Protein AF-A0A2E8VF71-F1 (afdb_monomer)

Solvent-accessible surface area (backbone atoms only — not comparable to full-atom values): 5936 Å² total; per-residue (Å²): 134,84,87,83,76,80,74,78,75,75,78,74,77,71,77,77,78,73,58,67,28,56,23,79,31,69,45,43,43,48,49,35,33,77,73,66,49,40,90,70,95,75,43,57,37,51,28,82,61,37,31,74,39,40,68,47,79,58,51,61,52,67,28,53,49,65,62,42,57,58,41,26,47,43,22,28,34,41,32,54,38,72,44,57,59,84,70,84,88,62,85,63,28,77,52,52,77,47,78,74

Radius of gyration: 19.69 Å; Cα contacts (8 Å, |Δi|>4): 170; chains: 1; bounding box: 62×42×44 Å

Nearest PDB structures (foldseek):
  3bz5-assembly1_A  TM=7.886E-01  e=1.934E-06  unclassified
  2omv-assembly1_A  TM=8.066E-01  e=9.500E-05  Listeria monocytogenes EGD-e
  8h64-assembly2_C  TM=8.087E-01  e=9.500E-05  Listeria monocytogenes EGD-e
  2omt-assembly1_A  TM=8.179E-01  e=1.988E-04  Listeria monocytogenes EGD-e
  2omy-assembly1_A  TM=7.855E-01  e=2.127E-04  Listeria monocytogenes EGD-e

Structure (mmCIF, N/CA/C/O backbone):
data_AF-A0A2E8VF71-F1
#
_entry.id   AF-A0A2E8VF71-F1
#
loop_
_atom_site.group_PDB
_atom_site.id
_atom_site.type_symbol
_atom_site.label_atom_id
_atom_site.label_alt_id
_atom_site.label_comp_id
_atom_site.label_asym_id
_atom_site.label_entity_id
_atom_site.label_seq_id
_atom_site.pdbx_PDB_ins_code
_atom_site.Cartn_x
_atom_site.Cartn_y
_atom_site.Cartn_z
_atom_site.occupancy
_atom_site.B_iso_or_equiv
_atom_site.auth_seq_id
_atom_site.auth_comp_id
_atom_site.auth_asym_id
_atom_site.auth_atom_id
_atom_site.pdbx_PDB_model_num
ATOM 1 N N . MET A 1 1 ? -49.364 30.242 -29.947 1.00 46.12 1 MET A N 1
ATOM 2 C CA . MET A 1 1 ? -48.058 30.747 -30.420 1.00 46.12 1 MET A CA 1
ATOM 3 C C . MET A 1 1 ? -47.062 30.641 -29.273 1.00 46.12 1 MET A C 1
ATOM 5 O O . MET A 1 1 ? -47.257 31.289 -28.262 1.00 46.12 1 MET A O 1
ATOM 9 N N . LYS A 1 2 ? -46.101 29.723 -29.435 1.00 44.59 2 LYS A N 1
ATOM 10 C CA . LYS A 1 2 ? -44.801 29.529 -28.760 1.00 44.59 2 LYS A CA 1
ATOM 11 C C . LYS A 1 2 ? -44.627 30.094 -27.334 1.00 44.59 2 LYS A C 1
ATOM 13 O O . LYS A 1 2 ? -44.354 31.274 -27.149 1.00 44.59 2 LYS A O 1
ATOM 18 N N . ASN A 1 3 ? -44.686 29.180 -26.362 1.00 46.22 3 ASN A N 1
ATOM 19 C CA . ASN A 1 3 ? -44.236 29.359 -24.983 1.00 46.22 3 ASN A CA 1
ATOM 20 C C . ASN A 1 3 ? -42.728 29.645 -24.948 1.00 46.22 3 ASN A C 1
ATOM 22 O O . ASN A 1 3 ? -41.922 28.773 -25.273 1.00 46.22 3 ASN A O 1
ATOM 26 N N . TYR A 1 4 ? -42.348 30.844 -24.514 1.00 56.03 4 TYR A N 1
ATOM 27 C CA . TYR A 1 4 ? -40.968 31.186 -24.173 1.00 56.03 4 TYR A CA 1
ATOM 28 C C . TYR A 1 4 ? -40.760 31.060 -22.665 1.00 56.03 4 TYR A C 1
ATOM 30 O O . TYR A 1 4 ? -40.513 32.041 -21.976 1.00 56.03 4 TYR A O 1
ATOM 38 N N . ALA A 1 5 ? -40.833 29.838 -22.151 1.00 51.62 5 ALA A N 1
ATOM 39 C CA . ALA A 1 5 ? -40.137 29.502 -20.917 1.00 51.62 5 ALA A CA 1
ATOM 40 C C . ALA A 1 5 ? -38.840 28.810 -21.337 1.00 51.62 5 ALA A C 1
ATOM 42 O O . ALA A 1 5 ? -38.740 27.586 -21.356 1.00 51.62 5 ALA A O 1
ATOM 43 N N . ARG A 1 6 ? -37.860 29.604 -21.782 1.00 57.56 6 ARG A N 1
ATOM 44 C CA . ARG A 1 6 ? -36.481 29.135 -21.951 1.00 57.56 6 ARG A CA 1
ATOM 45 C C . ARG A 1 6 ? -35.917 28.882 -20.555 1.00 57.56 6 ARG A C 1
ATOM 47 O O . ARG A 1 6 ? -35.224 29.727 -20.002 1.00 57.56 6 ARG A O 1
ATOM 54 N N . ILE A 1 7 ? -36.264 27.737 -19.975 1.00 55.09 7 ILE A N 1
ATOM 55 C CA . ILE A 1 7 ? -35.541 27.184 -18.837 1.00 55.09 7 ILE A CA 1
ATOM 56 C C . ILE A 1 7 ? -34.184 26.780 -19.403 1.00 55.09 7 ILE A C 1
ATOM 58 O O . ILE A 1 7 ? -34.053 25.793 -20.125 1.00 55.09 7 ILE A O 1
ATOM 62 N N . PHE A 1 8 ? -33.193 27.627 -19.150 1.00 54.38 8 PHE A N 1
ATOM 63 C CA . PHE A 1 8 ? -31.790 27.314 -19.341 1.00 54.38 8 PHE A CA 1
ATOM 64 C C . PHE A 1 8 ? -31.474 26.211 -18.324 1.00 54.38 8 PHE A C 1
ATOM 66 O O . PHE A 1 8 ? -31.141 26.489 -17.175 1.00 54.38 8 PHE A O 1
ATOM 73 N N . ILE A 1 9 ? -31.668 24.948 -18.711 1.00 57.66 9 ILE A N 1
ATOM 74 C CA . ILE A 1 9 ? -31.060 23.834 -17.988 1.00 57.66 9 ILE A CA 1
ATOM 75 C C . ILE A 1 9 ? -29.567 23.980 -18.264 1.00 57.66 9 ILE A C 1
ATOM 77 O O . ILE A 1 9 ? -29.048 23.490 -19.265 1.00 57.66 9 ILE A O 1
ATOM 81 N N . ILE A 1 10 ? -28.890 24.739 -17.405 1.00 56.75 10 ILE A N 1
ATOM 82 C CA . ILE A 1 10 ? -27.454 24.603 -17.217 1.00 56.75 10 ILE A CA 1
ATOM 83 C C . ILE A 1 10 ? -27.298 23.181 -16.685 1.00 56.75 10 ILE A C 1
ATOM 85 O O . ILE A 1 10 ? -27.485 22.928 -15.498 1.00 56.75 10 ILE A O 1
ATOM 89 N N . PHE A 1 11 ? -27.042 22.232 -17.585 1.00 56.72 11 PHE A N 1
ATOM 90 C CA . PHE A 1 11 ? -26.410 20.978 -17.211 1.00 56.72 11 PHE A CA 1
ATOM 91 C C . PHE A 1 11 ? -25.023 21.371 -16.712 1.00 56.72 11 PHE A C 1
ATOM 93 O O . PHE A 1 11 ? -24.072 21.501 -17.479 1.00 56.72 11 PHE A O 1
ATOM 100 N N . LEU A 1 12 ? -24.946 21.666 -15.418 1.00 51.53 12 LEU A N 1
ATOM 101 C CA . LEU A 1 12 ? -23.699 21.758 -14.692 1.00 51.53 12 LEU A CA 1
ATOM 102 C C . LEU A 1 12 ? -23.172 20.317 -14.656 1.00 51.53 12 LEU A C 1
ATOM 104 O O . LEU A 1 12 ? -23.456 19.569 -13.726 1.00 51.53 12 LEU A O 1
ATOM 108 N N . PHE A 1 13 ? -22.475 19.887 -15.711 1.00 61.53 13 PHE A N 1
ATOM 109 C CA . PHE A 1 13 ? -21.539 18.775 -15.593 1.00 61.53 13 PHE A CA 1
ATOM 110 C C . PHE A 1 13 ? -20.410 19.298 -14.713 1.00 61.53 13 PHE A C 1
ATOM 112 O O . PHE A 1 13 ? -19.395 19.798 -15.187 1.00 61.53 13 PHE A O 1
ATOM 119 N N . ILE A 1 14 ? -20.648 19.282 -13.404 1.00 62.25 14 ILE A N 1
ATOM 120 C CA . ILE A 1 14 ? -19.569 19.326 -12.435 1.00 62.25 14 ILE A CA 1
ATOM 121 C C . ILE A 1 14 ? -18.859 18.001 -12.664 1.00 62.25 14 ILE A C 1
ATOM 123 O O . ILE A 1 14 ? -19.351 16.956 -12.242 1.00 62.25 14 ILE A O 1
ATOM 127 N N . SER A 1 15 ? -17.776 18.026 -13.440 1.00 60.47 15 SER A N 1
ATOM 128 C CA . SER A 1 15 ? -16.837 16.916 -13.458 1.00 60.47 15 SER A CA 1
ATOM 129 C C . SER A 1 15 ? -16.444 16.696 -12.006 1.00 60.47 15 SER A C 1
ATOM 131 O O . SER A 1 15 ? -15.849 17.578 -11.384 1.00 60.47 15 SER A O 1
ATOM 133 N N . PHE A 1 16 ? -16.879 15.576 -11.437 1.00 60.34 16 PHE A N 1
ATOM 134 C CA . PHE A 1 16 ? -16.430 15.161 -10.124 1.00 60.34 16 PHE A CA 1
ATOM 135 C C . PHE A 1 16 ? -14.957 14.810 -10.314 1.00 60.34 16 PHE A C 1
ATOM 137 O O . PHE A 1 16 ? -14.638 13.774 -10.889 1.00 60.34 16 PHE A O 1
ATOM 144 N N . ILE A 1 17 ? -14.064 15.743 -9.978 1.00 71.75 17 ILE A N 1
ATOM 145 C CA . ILE A 1 17 ? -12.638 15.440 -9.921 1.00 71.75 17 ILE A CA 1
ATOM 146 C C . ILE A 1 17 ? -12.520 14.452 -8.768 1.00 71.75 17 ILE A C 1
ATOM 148 O O . ILE A 1 17 ? -12.733 14.830 -7.616 1.00 71.75 17 ILE A O 1
ATOM 152 N N . SER A 1 18 ? -12.292 13.180 -9.089 1.00 81.06 18 SER A N 1
ATOM 153 C CA . SER A 1 18 ? -11.964 12.207 -8.060 1.00 81.06 18 SER A CA 1
ATOM 154 C C . SER A 1 18 ? -10.589 12.562 -7.505 1.00 81.06 18 SER A C 1
ATOM 156 O O . SER A 1 18 ? -9.698 12.968 -8.256 1.00 81.06 18 SER A O 1
ATOM 158 N N . ALA A 1 19 ? -10.444 12.491 -6.185 1.00 93.56 19 ALA A N 1
ATOM 159 C CA . ALA A 1 19 ? -9.139 12.649 -5.571 1.00 93.56 19 ALA A CA 1
ATOM 160 C C . ALA A 1 19 ? -8.239 11.492 -6.023 1.00 93.56 19 ALA A C 1
ATOM 162 O O . ALA A 1 19 ? -8.695 10.354 -6.143 1.00 93.56 19 ALA A O 1
ATOM 163 N N . GLN A 1 20 ? -6.973 11.803 -6.280 1.00 96.88 20 GLN A N 1
ATOM 164 C CA . GLN A 1 20 ? -5.955 10.813 -6.594 1.00 96.88 20 GLN A CA 1
ATOM 165 C C . GLN A 1 20 ? -4.932 10.756 -5.466 1.00 96.88 20 GLN A C 1
ATOM 167 O O . GLN A 1 20 ? -4.583 11.776 -4.863 1.00 96.88 20 GLN A O 1
ATOM 172 N N . THR A 1 21 ? -4.453 9.548 -5.210 1.00 97.94 21 THR A N 1
ATOM 173 C CA . THR A 1 21 ? -3.349 9.245 -4.313 1.00 97.94 21 THR A CA 1
ATOM 174 C C . THR A 1 21 ? -2.108 9.029 -5.164 1.00 97.94 21 THR A C 1
ATOM 176 O O . THR A 1 21 ? -2.148 8.250 -6.106 1.00 97.94 21 THR A O 1
ATOM 179 N N . TYR A 1 22 ? -1.023 9.728 -4.842 1.00 98.31 22 TYR A N 1
ATOM 180 C CA . TYR A 1 22 ? 0.251 9.595 -5.545 1.00 98.31 22 TYR A CA 1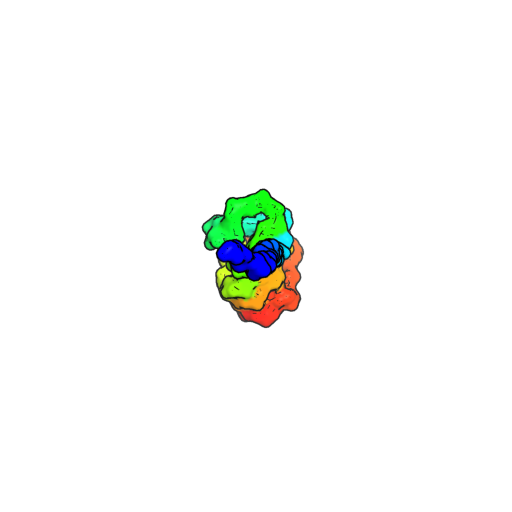
ATOM 181 C C . TYR A 1 22 ? 0.971 8.310 -5.114 1.00 98.31 22 TYR A C 1
ATOM 183 O O . TYR A 1 22 ? 1.177 8.117 -3.915 1.00 98.31 22 TYR A O 1
ATOM 191 N N . VAL A 1 23 ? 1.344 7.462 -6.074 1.00 98.50 23 VAL A N 1
ATOM 192 C CA . VAL A 1 23 ? 1.952 6.136 -5.872 1.00 98.50 23 VAL A CA 1
ATOM 193 C C . VAL A 1 23 ? 3.178 5.984 -6.793 1.00 98.50 23 VAL A C 1
ATOM 195 O O . VAL A 1 23 ? 3.086 5.361 -7.837 1.00 98.50 23 VAL A O 1
ATOM 198 N N . PRO A 1 24 ? 4.336 6.566 -6.437 1.00 98.31 24 PRO A N 1
ATOM 199 C CA . PRO A 1 24 ? 5.488 6.701 -7.344 1.00 98.31 24 PRO A CA 1
ATOM 200 C C . PRO A 1 24 ? 6.390 5.468 -7.497 1.00 98.31 24 PRO A C 1
ATOM 202 O O . PRO A 1 24 ? 7.407 5.538 -8.187 1.00 98.31 24 PRO A O 1
ATOM 205 N N . ASP A 1 25 ? 6.135 4.388 -6.759 1.00 98.50 25 ASP A N 1
ATOM 206 C CA . ASP A 1 25 ? 6.880 3.138 -6.929 1.00 98.50 25 ASP A CA 1
ATOM 207 C C . ASP A 1 25 ? 6.107 2.258 -7.910 1.00 98.50 25 ASP A C 1
ATOM 209 O O . ASP A 1 25 ? 5.062 1.715 -7.551 1.00 98.50 25 ASP A O 1
ATOM 213 N N . ASP A 1 26 ? 6.638 2.102 -9.126 1.00 98.75 26 ASP A N 1
ATOM 214 C CA . ASP A 1 26 ? 6.013 1.307 -10.191 1.00 98.75 26 ASP A CA 1
ATOM 215 C C . ASP A 1 2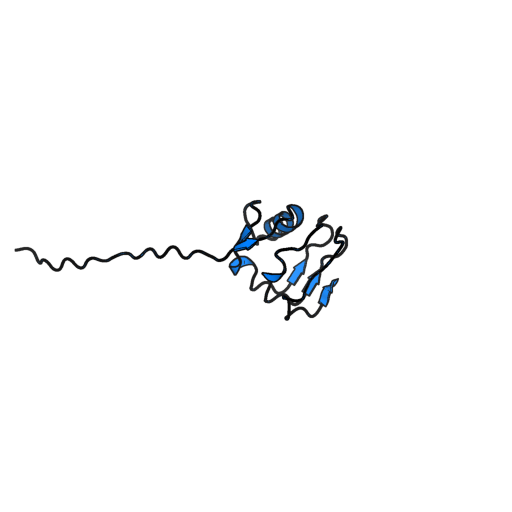6 ? 5.634 -0.111 -9.731 1.00 98.75 26 ASP A C 1
ATOM 217 O O . ASP A 1 26 ? 4.644 -0.666 -10.198 1.00 98.75 26 ASP A O 1
ATOM 221 N N . ASN A 1 27 ? 6.400 -0.733 -8.820 1.00 98.81 27 ASN A N 1
ATOM 222 C CA . ASN A 1 27 ? 6.060 -2.072 -8.332 1.00 98.81 27 ASN A CA 1
ATOM 223 C C . ASN A 1 27 ? 4.890 -2.027 -7.346 1.00 98.81 27 ASN A C 1
ATOM 225 O O . ASN A 1 27 ? 4.085 -2.957 -7.318 1.00 98.81 27 ASN A O 1
ATOM 229 N N . PHE A 1 28 ? 4.782 -0.967 -6.537 1.00 98.69 28 PHE A N 1
ATOM 230 C CA . PHE A 1 28 ? 3.627 -0.784 -5.665 1.00 98.69 28 PHE A CA 1
ATOM 231 C C . PHE A 1 28 ? 2.369 -0.512 -6.490 1.00 98.69 28 PHE A C 1
ATOM 233 O O . PHE A 1 28 ? 1.371 -1.203 -6.298 1.00 98.69 28 PHE A O 1
ATOM 240 N N . GLU A 1 29 ? 2.419 0.418 -7.445 1.00 98.81 29 GLU A N 1
ATOM 241 C CA . GLU A 1 29 ? 1.286 0.704 -8.332 1.00 98.81 29 GLU A CA 1
ATOM 242 C C . GLU A 1 29 ? 0.899 -0.537 -9.155 1.00 98.81 29 GLU A C 1
ATOM 244 O O . GLU A 1 29 ? -0.272 -0.911 -9.188 1.00 98.81 29 GLU A O 1
ATOM 249 N N . GLN A 1 30 ? 1.870 -1.280 -9.700 1.00 98.81 30 GLN A N 1
ATOM 250 C CA . GLN A 1 30 ? 1.594 -2.536 -10.403 1.00 98.81 30 GLN A CA 1
ATOM 251 C C . GLN A 1 30 ? 0.925 -3.586 -9.506 1.00 98.81 30 GLN A C 1
ATOM 253 O O . GLN A 1 30 ? -0.002 -4.259 -9.957 1.00 98.81 30 GLN A O 1
ATOM 258 N N . ALA A 1 31 ? 1.330 -3.720 -8.239 1.00 98.81 31 ALA A N 1
ATOM 259 C CA . ALA A 1 31 ? 0.652 -4.617 -7.303 1.00 98.81 31 ALA A CA 1
ATOM 260 C C . ALA A 1 31 ? -0.810 -4.190 -7.072 1.00 98.81 31 ALA A C 1
ATOM 262 O O . ALA A 1 31 ? -1.702 -5.034 -6.970 1.00 98.81 31 ALA A O 1
ATOM 263 N N . LEU A 1 32 ? -1.090 -2.883 -7.040 1.00 98.75 32 LEU A N 1
ATOM 264 C CA . LEU A 1 32 ? -2.454 -2.360 -6.937 1.00 98.75 32 LEU A CA 1
ATOM 265 C C . LEU A 1 32 ? -3.280 -2.628 -8.202 1.00 98.75 32 LEU A C 1
ATOM 267 O O . LEU A 1 32 ? -4.453 -2.991 -8.075 1.00 98.75 32 LEU A O 1
ATOM 271 N N . ILE A 1 33 ? -2.677 -2.541 -9.390 1.00 98.75 33 ILE A N 1
ATOM 272 C CA . ILE A 1 33 ? -3.303 -2.950 -10.658 1.00 98.75 33 ILE A CA 1
ATOM 273 C C . ILE A 1 33 ? -3.636 -4.448 -10.631 1.00 98.75 33 ILE A C 1
ATOM 275 O O . ILE A 1 33 ? -4.765 -4.843 -10.925 1.00 98.75 33 ILE A O 1
ATOM 279 N N . ASP A 1 34 ? -2.690 -5.293 -10.217 1.00 98.75 34 ASP A N 1
ATOM 280 C CA . ASP A 1 34 ? -2.866 -6.750 -10.166 1.00 98.75 34 ASP A CA 1
ATOM 281 C C . ASP A 1 34 ? -3.970 -7.172 -9.176 1.00 98.75 34 ASP A C 1
ATOM 283 O O . ASP A 1 34 ? -4.683 -8.157 -9.399 1.00 98.75 34 ASP A O 1
ATOM 287 N N . LEU A 1 35 ? -4.148 -6.400 -8.098 1.00 98.38 35 LEU A N 1
ATOM 288 C CA . LEU A 1 35 ? -5.227 -6.557 -7.118 1.00 98.38 35 LEU A CA 1
ATOM 289 C C . LEU A 1 35 ? -6.569 -5.954 -7.579 1.00 98.38 35 LEU A C 1
ATOM 291 O O . LEU A 1 35 ? -7.596 -6.207 -6.943 1.00 98.38 35 LEU A O 1
ATOM 295 N N . GLY A 1 36 ? -6.582 -5.197 -8.680 1.00 98.25 36 GLY A N 1
ATOM 296 C CA . GLY A 1 36 ? -7.774 -4.577 -9.263 1.00 98.25 36 GLY A CA 1
ATOM 297 C C . GLY A 1 36 ? -8.193 -3.256 -8.613 1.00 98.25 36 GLY A C 1
ATOM 298 O O . GLY A 1 36 ? -9.372 -2.901 -8.672 1.00 98.25 36 GLY A O 1
ATOM 299 N N . TYR A 1 37 ? -7.263 -2.551 -7.966 1.00 98.25 37 TYR A N 1
ATOM 300 C CA . TYR A 1 37 ? -7.491 -1.218 -7.396 1.00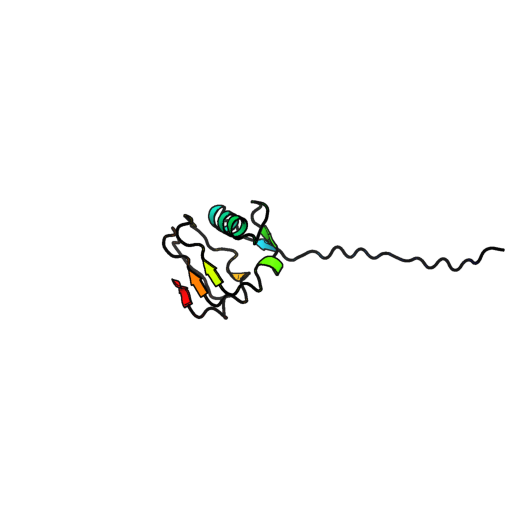 98.25 37 TYR A CA 1
ATOM 301 C C . TYR A 1 37 ? -7.149 -0.076 -8.360 1.00 98.25 37 TYR A C 1
ATOM 303 O O . TYR A 1 37 ? -7.565 1.057 -8.108 1.00 98.25 37 TYR A O 1
ATOM 311 N N . ASP A 1 38 ? -6.436 -0.377 -9.446 1.00 98.38 38 ASP A N 1
ATOM 312 C CA . ASP A 1 38 ? -6.045 0.570 -10.487 1.00 98.38 38 ASP A CA 1
ATOM 313 C C . ASP A 1 38 ? -5.994 -0.102 -11.874 1.00 98.38 38 ASP A C 1
ATOM 315 O O . ASP A 1 38 ? -6.035 -1.330 -11.974 1.00 98.38 38 ASP A O 1
ATOM 319 N N . ASP A 1 39 ? -5.929 0.696 -12.941 1.00 97.56 39 ASP A N 1
ATOM 320 C CA . ASP A 1 39 ? -6.015 0.247 -14.338 1.00 97.56 39 ASP A CA 1
ATOM 321 C C . ASP A 1 39 ? -4.774 0.596 -15.181 1.00 97.56 39 ASP A C 1
ATOM 323 O O . ASP A 1 39 ? -4.550 -0.011 -16.237 1.00 97.56 39 ASP A O 1
ATOM 327 N N . VAL A 1 40 ? -3.993 1.599 -14.777 1.00 98.06 40 VAL A N 1
ATOM 328 C CA . VAL A 1 40 ? -2.855 2.126 -15.543 1.00 98.06 40 VAL A CA 1
ATOM 329 C C . VAL A 1 40 ? -1.680 2.413 -14.619 1.00 98.06 40 VAL A C 1
ATOM 331 O O . VAL A 1 40 ? -1.875 2.667 -13.446 1.00 98.06 40 VAL A O 1
ATOM 334 N N . LEU A 1 41 ? -0.465 2.351 -15.165 1.00 98.56 41 LEU A N 1
ATOM 335 C CA . LEU A 1 41 ? 0.751 2.735 -14.454 1.00 98.56 41 LEU A CA 1
ATOM 336 C C . LEU A 1 41 ? 1.037 4.210 -14.765 1.00 98.56 41 LEU A C 1
ATOM 338 O O . LEU A 1 41 ? 1.603 4.509 -15.828 1.00 98.56 41 LEU A O 1
ATOM 342 N N . ASP A 1 42 ? 0.529 5.123 -13.939 1.00 98.44 42 ASP A N 1
ATOM 343 C CA . ASP A 1 42 ? 0.622 6.568 -14.167 1.00 98.44 42 ASP A CA 1
ATOM 344 C C . ASP A 1 42 ? 0.992 7.402 -12.928 1.00 98.44 42 ASP A C 1
ATOM 346 O O . ASP A 1 42 ? 0.865 8.629 -12.967 1.00 98.44 42 ASP A O 1
ATOM 350 N N . ASP A 1 43 ? 1.544 6.757 -11.896 1.00 98.75 43 ASP A N 1
ATOM 351 C CA . ASP A 1 43 ? 1.878 7.292 -10.572 1.00 98.75 43 ASP A CA 1
ATOM 352 C C . ASP A 1 43 ? 0.652 7.685 -9.718 1.00 98.75 43 ASP A C 1
ATOM 354 O O . ASP A 1 43 ? 0.810 8.367 -8.691 1.00 98.75 43 ASP A O 1
ATOM 358 N N . TYR A 1 44 ? -0.576 7.319 -10.108 1.00 98.44 44 TYR A N 1
ATOM 359 C CA . TYR A 1 44 ? -1.789 7.787 -9.437 1.00 98.44 44 TYR A CA 1
ATOM 360 C C . TYR A 1 44 ? -2.946 6.788 -9.393 1.00 98.44 44 TYR A C 1
ATOM 362 O O . TYR A 1 44 ? -3.695 6.602 -10.344 1.00 98.44 44 TYR A O 1
ATOM 370 N N . VAL A 1 45 ? -3.314 6.407 -8.171 1.00 98.19 45 VAL A N 1
ATOM 371 C CA . VAL A 1 45 ? -4.527 5.621 -7.919 1.00 98.19 45 VAL A CA 1
ATOM 372 C C . VAL A 1 45 ? -5.694 6.536 -7.546 1.00 98.19 45 VAL A C 1
ATOM 374 O O . VAL A 1 45 ? -5.548 7.481 -6.763 1.00 98.19 45 VAL A O 1
ATOM 377 N N . ILE A 1 46 ? -6.901 6.238 -8.032 1.00 97.56 46 ILE A N 1
ATOM 378 C CA . ILE A 1 46 ? -8.131 6.889 -7.554 1.00 97.56 46 ILE A CA 1
ATOM 379 C C . ILE A 1 46 ? -8.321 6.594 -6.055 1.00 97.56 46 ILE A C 1
ATOM 381 O O . ILE A 1 46 ? -8.521 5.449 -5.654 1.00 97.56 46 ILE A O 1
ATOM 385 N N . THR A 1 47 ? -8.318 7.627 -5.205 1.00 97.56 47 THR A N 1
ATOM 386 C CA . THR A 1 47 ? -8.359 7.460 -3.739 1.00 97.56 47 THR A CA 1
ATOM 387 C C . THR A 1 47 ? -9.614 6.714 -3.269 1.00 97.56 47 THR A C 1
ATOM 389 O O . THR A 1 47 ? -9.552 5.925 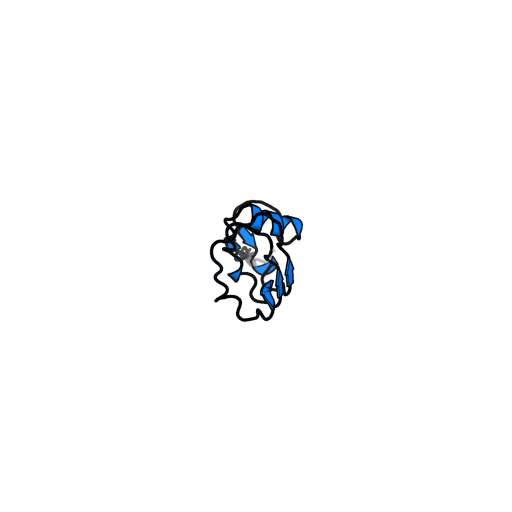-2.327 1.00 97.56 47 THR A O 1
ATOM 392 N N . ASP A 1 48 ? -10.751 6.923 -3.936 1.00 96.44 48 ASP A N 1
ATOM 393 C CA . ASP A 1 48 ? -12.007 6.234 -3.613 1.00 96.44 48 ASP A CA 1
ATOM 394 C C . ASP A 1 48 ? -11.960 4.719 -3.881 1.00 96.44 48 ASP A C 1
ATOM 396 O O . ASP A 1 48 ? -12.740 3.978 -3.286 1.00 96.44 48 ASP A O 1
ATOM 400 N N . SER A 1 49 ? -11.037 4.239 -4.722 1.00 97.19 49 SER A N 1
ATOM 401 C CA . SER A 1 49 ? -10.843 2.805 -4.978 1.00 97.19 49 SER A CA 1
ATOM 402 C C . SER A 1 49 ? -10.144 2.091 -3.818 1.00 97.19 49 SER A C 1
ATOM 404 O O . SER A 1 49 ? -10.337 0.892 -3.624 1.00 97.19 49 SER A O 1
ATOM 406 N N . ILE A 1 50 ? -9.351 2.821 -3.024 1.00 98.25 50 ILE A N 1
ATOM 407 C CA . ILE A 1 50 ? -8.485 2.251 -1.979 1.00 98.25 50 ILE A CA 1
ATOM 408 C C . ILE A 1 50 ? -8.900 2.634 -0.554 1.00 98.25 50 ILE A C 1
ATOM 410 O O . ILE A 1 50 ? -8.569 1.924 0.397 1.00 98.25 50 ILE A O 1
ATOM 414 N N . ASN A 1 51 ? -9.655 3.722 -0.364 1.00 97.56 51 ASN A N 1
ATOM 415 C CA . ASN A 1 51 ? -9.924 4.264 0.973 1.00 97.56 51 ASN A CA 1
ATOM 416 C C . ASN A 1 51 ? -10.768 3.343 1.874 1.00 97.56 51 ASN A C 1
ATOM 418 O O . ASN A 1 51 ? -10.674 3.463 3.097 1.00 97.56 51 ASN A O 1
ATOM 422 N N . THR A 1 52 ? -11.529 2.403 1.297 1.00 98.06 52 THR A N 1
ATOM 423 C CA . THR A 1 52 ? -12.321 1.396 2.024 1.00 98.06 52 THR A CA 1
ATOM 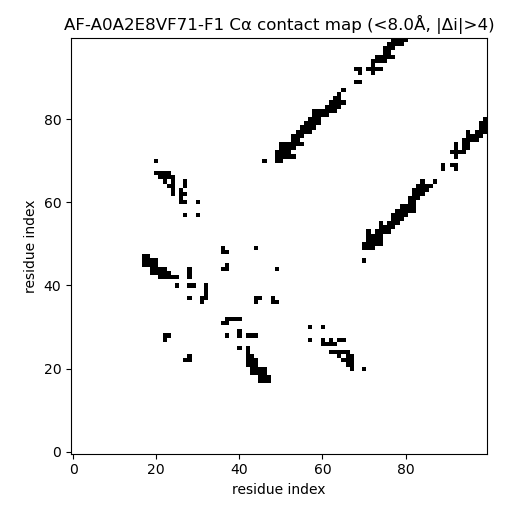424 C C . THR A 1 52 ? -11.619 0.052 2.216 1.00 98.06 52 THR A C 1
ATOM 426 O O . THR A 1 52 ? -12.181 -0.837 2.856 1.00 98.06 52 THR A O 1
ATOM 429 N N . VAL A 1 53 ? -10.426 -0.138 1.650 1.00 98.56 53 VAL A N 1
ATOM 430 C CA . VAL A 1 53 ? -9.707 -1.416 1.719 1.00 98.56 53 VAL A CA 1
ATOM 431 C C . VAL A 1 53 ? -9.218 -1.658 3.146 1.00 98.56 53 VAL A C 1
ATOM 433 O O . VAL A 1 53 ? -8.472 -0.857 3.704 1.00 98.56 53 VAL A O 1
ATOM 436 N N . THR A 1 54 ? -9.629 -2.781 3.738 1.00 98.44 54 THR A N 1
ATOM 437 C CA . THR A 1 54 ? -9.256 -3.161 5.113 1.00 98.44 54 THR A CA 1
ATOM 438 C C . THR A 1 54 ? -8.053 -4.097 5.171 1.00 98.44 54 THR A C 1
ATOM 440 O O . THR A 1 54 ? -7.383 -4.188 6.198 1.00 98.44 54 THR A O 1
ATOM 443 N N . THR A 1 55 ? -7.760 -4.804 4.081 1.00 98.44 55 THR A N 1
ATOM 444 C CA . THR A 1 55 ? -6.651 -5.757 4.005 1.00 98.44 55 THR A CA 1
ATOM 445 C C . THR A 1 55 ? -5.911 -5.585 2.693 1.00 98.44 55 THR A C 1
ATOM 447 O O . THR A 1 55 ? -6.529 -5.631 1.632 1.00 98.44 55 THR A O 1
ATOM 450 N N . LEU A 1 56 ? -4.595 -5.419 2.785 1.00 98.69 56 LEU A N 1
ATOM 451 C CA . LEU A 1 56 ? -3.704 -5.287 1.642 1.00 98.69 56 LEU A CA 1
ATOM 452 C C . LEU A 1 56 ? -2.544 -6.273 1.796 1.00 98.69 56 LEU A C 1
ATOM 454 O O . LEU A 1 56 ? -1.831 -6.244 2.800 1.00 98.69 56 LEU A O 1
ATOM 458 N N . ASP A 1 57 ? -2.375 -7.147 0.807 1.00 98.62 57 ASP A N 1
ATOM 459 C CA . ASP A 1 57 ? -1.208 -8.016 0.682 1.00 98.62 57 ASP A CA 1
ATOM 460 C C . ASP A 1 57 ? -0.453 -7.623 -0.582 1.00 98.62 57 ASP A C 1
ATOM 462 O O . ASP A 1 57 ? -0.959 -7.806 -1.684 1.00 98.62 57 ASP A O 1
ATOM 466 N N . VAL A 1 58 ? 0.725 -7.042 -0.378 1.00 98.50 58 VAL A N 1
ATOM 467 C CA . VAL A 1 58 ? 1.677 -6.625 -1.416 1.00 98.50 58 VAL A CA 1
ATOM 468 C C . VAL A 1 58 ? 3.043 -7.250 -1.129 1.00 98.50 58 VAL A C 1
ATOM 470 O O . VAL A 1 58 ? 4.100 -6.621 -1.238 1.00 98.50 58 VAL A O 1
ATOM 473 N N . SER A 1 59 ? 3.031 -8.465 -0.572 1.00 98.50 59 SER A N 1
ATOM 474 C CA . SER A 1 59 ? 4.250 -9.157 -0.178 1.00 98.50 59 SER A CA 1
ATOM 475 C C . SER A 1 59 ? 4.968 -9.766 -1.375 1.00 98.50 59 SER A C 1
ATOM 477 O O . SER A 1 59 ? 4.359 -10.366 -2.251 1.00 98.50 59 SER A O 1
ATOM 479 N N . ASN A 1 60 ? 6.303 -9.711 -1.347 1.00 98.19 60 ASN A N 1
ATOM 480 C CA . ASN A 1 60 ? 7.166 -10.280 -2.388 1.00 98.19 60 ASN A CA 1
ATOM 481 C C . ASN A 1 60 ? 7.010 -9.628 -3.782 1.00 98.19 60 ASN A C 1
ATOM 483 O O . ASN A 1 60 ? 7.282 -10.278 -4.791 1.00 98.19 60 ASN A O 1
ATOM 487 N N . ASP A 1 61 ? 6.684 -8.337 -3.827 1.00 98.31 61 ASP A N 1
ATOM 488 C CA . ASP A 1 61 ? 6.476 -7.581 -5.073 1.00 98.31 61 ASP A CA 1
ATOM 489 C C . ASP A 1 61 ? 7.662 -6.676 -5.442 1.00 98.31 61 ASP A C 1
ATOM 491 O O . ASP A 1 61 ? 7.604 -5.897 -6.382 1.00 98.31 61 ASP A O 1
ATOM 495 N N . SER A 1 62 ? 8.799 -6.804 -4.747 1.00 98.31 62 SER A N 1
ATOM 496 C CA . SER A 1 62 ? 10.000 -5.977 -4.978 1.00 98.31 62 SER A CA 1
ATOM 497 C C . SER A 1 62 ? 9.789 -4.472 -4.757 1.00 98.31 62 SER A C 1
ATOM 499 O O . SER A 1 62 ? 10.553 -3.663 -5.280 1.00 98.31 62 SER A O 1
ATOM 501 N N . ILE A 1 63 ? 8.815 -4.105 -3.923 1.00 98.62 63 ILE A N 1
ATOM 502 C CA . ILE A 1 63 ? 8.475 -2.715 -3.597 1.00 98.62 63 ILE A CA 1
ATOM 503 C C . ILE A 1 63 ? 9.607 -2.071 -2.792 1.00 98.62 63 ILE A C 1
ATOM 505 O O . ILE A 1 63 ? 10.125 -2.669 -1.840 1.00 98.62 63 ILE A O 1
ATOM 509 N N . SER A 1 64 ? 9.997 -0.855 -3.163 1.00 98.00 64 SER A N 1
ATOM 510 C CA . SER A 1 64 ? 11.067 -0.095 -2.505 1.00 98.00 64 SER A CA 1
ATOM 511 C C . SER A 1 64 ? 10.553 1.110 -1.713 1.00 98.00 64 SER A C 1
ATOM 513 O O . SER A 1 64 ? 11.178 1.492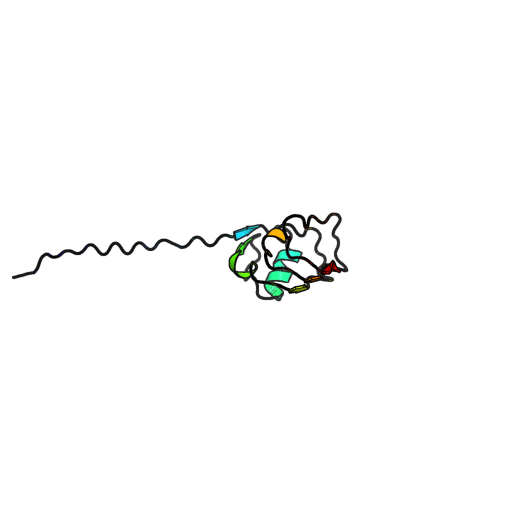 -0.716 1.00 98.00 64 SER A O 1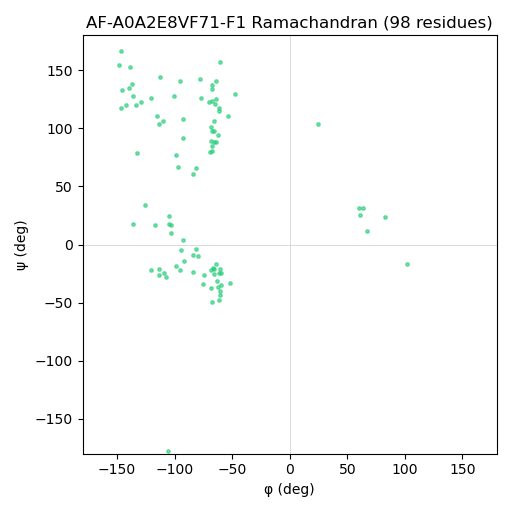
ATOM 515 N N . ASP A 1 65 ? 9.385 1.629 -2.090 1.00 97.69 65 ASP A N 1
ATOM 516 C CA . ASP A 1 65 ? 8.686 2.738 -1.449 1.00 97.69 65 ASP A CA 1
ATOM 517 C C . ASP A 1 65 ? 7.168 2.464 -1.397 1.00 97.69 65 ASP A C 1
ATOM 519 O O . ASP A 1 65 ? 6.572 2.014 -2.368 1.00 97.69 65 ASP A O 1
ATOM 523 N N . LEU A 1 66 ? 6.546 2.716 -0.241 1.00 97.88 66 LEU A N 1
ATOM 524 C CA . LEU A 1 66 ? 5.096 2.589 -0.024 1.00 97.88 66 LEU A CA 1
ATOM 525 C C . LEU A 1 66 ? 4.392 3.955 0.023 1.00 97.88 66 LEU A C 1
ATOM 527 O O . LEU A 1 66 ? 3.284 4.059 0.545 1.00 97.88 66 LEU A O 1
ATOM 531 N N . THR A 1 67 ? 5.019 5.023 -0.476 1.00 97.81 67 THR A N 1
ATOM 532 C CA . THR A 1 67 ? 4.348 6.317 -0.679 1.00 97.81 67 THR A CA 1
ATOM 533 C C . THR A 1 67 ? 3.006 6.105 -1.391 1.00 97.81 67 THR A C 1
ATOM 535 O O . THR A 1 67 ? 2.935 5.385 -2.384 1.00 97.81 67 THR A O 1
ATOM 538 N N . GLY A 1 68 ? 1.935 6.684 -0.840 1.00 97.88 68 GLY A N 1
ATOM 539 C CA . GLY A 1 68 ? 0.555 6.451 -1.266 1.00 97.88 68 GLY A CA 1
ATOM 540 C C . GLY A 1 68 ? -0.227 5.504 -0.348 1.00 97.88 68 GLY A C 1
ATOM 541 O O . GLY A 1 68 ? -1.461 5.521 -0.348 1.00 97.88 68 GLY A O 1
ATOM 542 N N . ILE A 1 69 ? 0.444 4.731 0.517 1.00 98.19 69 ILE A N 1
ATOM 543 C CA . ILE A 1 69 ? -0.220 3.852 1.496 1.00 98.19 69 ILE A CA 1
ATOM 544 C C . ILE A 1 69 ? -1.133 4.624 2.462 1.00 98.19 69 ILE A C 1
ATOM 546 O O . ILE A 1 69 ? -2.114 4.077 2.968 1.00 98.19 69 ILE A O 1
ATOM 550 N N . GLU A 1 70 ? -0.886 5.917 2.683 1.00 97.50 70 GLU A N 1
ATOM 551 C CA . GLU A 1 70 ? -1.740 6.806 3.474 1.00 97.50 70 GLU A CA 1
ATOM 552 C C . GLU A 1 70 ? -3.166 6.952 2.914 1.00 97.50 70 GLU A C 1
ATOM 554 O O . GLU A 1 70 ? -4.082 7.294 3.665 1.00 97.50 70 GLU A O 1
ATOM 559 N N . GLY A 1 71 ? -3.371 6.661 1.622 1.00 97.75 71 GLY A N 1
ATOM 560 C CA . GLY A 1 71 ? -4.689 6.631 0.984 1.00 97.75 71 GLY A CA 1
ATOM 561 C C . GLY A 1 71 ? -5.577 5.480 1.470 1.00 97.75 71 GLY A C 1
ATOM 562 O O . GLY A 1 71 ? -6.803 5.579 1.416 1.00 97.75 71 GLY A O 1
ATOM 563 N N . PHE A 1 72 ? -4.986 4.419 2.026 1.00 98.00 72 PHE A N 1
ATOM 564 C CA . PHE A 1 72 ? -5.697 3.264 2.578 1.00 98.00 72 PHE A CA 1
ATOM 565 C C . PHE A 1 72 ? -6.191 3.556 4.006 1.00 98.00 72 PHE A C 1
ATOM 567 O O . PHE A 1 72 ? -5.736 2.979 4.997 1.00 98.00 72 PHE A O 1
ATOM 574 N N . THR A 1 73 ? -7.121 4.508 4.131 1.00 97.50 73 THR A N 1
ATOM 575 C CA . THR A 1 73 ? -7.561 5.038 5.437 1.00 97.50 73 THR A CA 1
ATOM 576 C C . THR A 1 73 ? -8.300 4.025 6.318 1.00 97.50 73 THR A C 1
ATOM 578 O O . THR A 1 73 ? -8.272 4.157 7.542 1.00 97.50 73 THR A O 1
ATOM 581 N N . ALA A 1 74 ? -8.924 3.002 5.724 1.00 98.31 74 ALA A N 1
ATOM 582 C CA . ALA A 1 74 ? -9.596 1.915 6.438 1.00 98.31 74 ALA A CA 1
ATOM 583 C C . ALA A 1 74 ? -8.704 0.682 6.693 1.00 98.31 74 ALA A C 1
ATOM 585 O O . ALA A 1 74 ? -9.201 -0.316 7.216 1.00 98.31 74 ALA A O 1
ATOM 586 N N . LEU A 1 75 ? -7.415 0.724 6.332 1.00 98.62 75 LEU A N 1
ATOM 587 C CA . LEU A 1 75 ? -6.527 -0.437 6.394 1.00 98.62 75 LEU A CA 1
ATOM 588 C C . LEU A 1 75 ? -6.307 -0.902 7.833 1.00 98.62 75 LEU A C 1
ATOM 590 O O . LEU A 1 75 ? -5.777 -0.153 8.651 1.00 98.62 75 LEU A O 1
ATOM 594 N N . THR A 1 76 ? -6.665 -2.152 8.122 1.00 98.56 76 THR A N 1
ATOM 595 C CA . THR A 1 76 ? -6.461 -2.792 9.430 1.00 98.56 76 THR A CA 1
ATOM 596 C C . THR A 1 76 ? -5.346 -3.833 9.397 1.00 98.56 76 THR A C 1
ATOM 598 O O . THR A 1 76 ? -4.681 -4.051 10.413 1.00 98.56 76 THR A O 1
ATOM 601 N N . ASN A 1 77 ? -5.102 -4.445 8.233 1.00 98.56 77 ASN A N 1
ATOM 602 C CA . ASN A 1 77 ? -4.115 -5.507 8.053 1.00 98.56 77 ASN A CA 1
ATOM 603 C C . ASN A 1 77 ? -3.267 -5.238 6.802 1.00 98.56 77 ASN A C 1
ATOM 605 O O . ASN A 1 77 ? -3.800 -5.189 5.693 1.00 98.56 77 ASN A O 1
ATOM 609 N N . LEU A 1 78 ? -1.952 -5.109 6.983 1.00 98.44 78 LEU A N 1
ATOM 610 C CA . LEU A 1 78 ? -0.982 -4.938 5.898 1.00 98.44 78 LEU A CA 1
ATOM 611 C C . LEU A 1 78 ? 0.037 -6.081 5.911 1.00 98.44 78 LEU A C 1
ATOM 613 O O . LEU A 1 78 ? 0.699 -6.308 6.921 1.00 98.44 78 LEU A O 1
ATOM 617 N N . ASN A 1 79 ? 0.205 -6.769 4.787 1.00 98.44 79 ASN A N 1
ATOM 618 C CA . ASN A 1 79 ? 1.357 -7.632 4.550 1.00 98.44 79 ASN A CA 1
ATOM 619 C C . ASN A 1 79 ? 2.238 -6.981 3.480 1.00 98.44 79 ASN A C 1
ATOM 621 O O . ASN A 1 79 ? 1.889 -6.974 2.304 1.00 98.44 79 ASN A O 1
ATOM 625 N N . CYS A 1 80 ? 3.372 -6.426 3.901 1.00 98.06 80 CYS A N 1
ATOM 626 C CA . CYS A 1 80 ? 4.387 -5.846 3.019 1.00 98.06 80 CYS A CA 1
ATOM 627 C C . CYS A 1 80 ? 5.719 -6.606 3.117 1.00 98.06 80 CYS A C 1
ATOM 629 O O . CYS A 1 80 ? 6.773 -6.090 2.729 1.00 98.06 80 CYS A O 1
ATOM 631 N N . SER A 1 81 ? 5.687 -7.825 3.661 1.00 97.88 81 SER A N 1
ATOM 632 C CA . SER A 1 81 ? 6.865 -8.664 3.857 1.00 97.88 81 SER A CA 1
ATOM 633 C C . SER A 1 81 ? 7.569 -9.009 2.538 1.00 97.88 81 SER A C 1
ATOM 635 O O . SER A 1 81 ? 6.981 -9.010 1.460 1.00 97.88 81 SER A O 1
ATOM 637 N N . ARG A 1 82 ? 8.864 -9.344 2.621 1.00 97.75 82 ARG A N 1
ATOM 638 C CA . ARG A 1 82 ? 9.700 -9.740 1.465 1.00 97.75 82 ARG A CA 1
ATOM 639 C C . ARG A 1 82 ? 9.822 -8.668 0.367 1.00 97.75 82 ARG A C 1
ATOM 641 O O . ARG A 1 82 ? 10.014 -9.002 -0.796 1.00 97.75 82 ARG A O 1
ATOM 648 N N . ASN A 1 83 ? 9.775 -7.398 0.755 1.00 98.44 83 ASN A N 1
ATOM 649 C CA . ASN A 1 83 ? 10.058 -6.252 -0.107 1.00 98.44 83 ASN A CA 1
ATOM 650 C C . ASN A 1 83 ? 11.426 -5.622 0.202 1.00 98.44 83 ASN A C 1
ATOM 652 O O . ASN A 1 83 ? 12.178 -6.110 1.048 1.00 98.44 83 ASN A O 1
ATOM 656 N N . GLN A 1 84 ? 11.759 -4.543 -0.505 1.00 97.50 84 GLN A N 1
ATOM 657 C CA . GLN A 1 84 ? 13.038 -3.827 -0.435 1.00 97.50 84 GLN A CA 1
ATOM 658 C C . GLN A 1 84 ? 12.913 -2.495 0.328 1.00 97.50 84 GLN A C 1
ATOM 660 O O . GLN A 1 84 ? 13.707 -1.575 0.131 1.00 97.50 84 GLN A O 1
ATOM 665 N N . LEU A 1 85 ? 11.921 -2.397 1.217 1.00 96.56 85 LEU A N 1
ATOM 666 C CA . LEU A 1 85 ? 11.631 -1.199 1.999 1.00 96.56 85 LEU A CA 1
ATOM 667 C C . LEU A 1 85 ? 12.791 -0.861 2.941 1.00 96.56 85 LEU A C 1
ATOM 669 O O . LEU A 1 85 ? 13.206 -1.671 3.771 1.00 96.56 85 LEU A O 1
ATOM 673 N N . THR A 1 86 ? 13.291 0.370 2.842 1.00 90.94 86 THR A N 1
ATOM 674 C CA . THR A 1 86 ? 14.335 0.898 3.742 1.00 90.94 86 THR A CA 1
ATOM 675 C C . THR A 1 86 ? 13.766 1.769 4.858 1.00 90.94 86 THR A C 1
ATOM 677 O O . THR A 1 86 ? 14.415 1.979 5.884 1.00 90.94 86 THR A O 1
ATOM 680 N N . SER A 1 87 ? 12.541 2.256 4.677 1.00 89.75 87 SER A N 1
ATOM 681 C CA . SER A 1 87 ? 11.789 3.009 5.668 1.00 89.75 87 SER A CA 1
ATOM 682 C C . SER A 1 87 ? 10.301 2.737 5.496 1.00 89.75 87 SER A C 1
ATOM 684 O O . SER A 1 87 ? 9.858 2.365 4.411 1.00 89.75 87 SER A O 1
ATOM 686 N N . LEU A 1 88 ? 9.543 2.903 6.576 1.00 88.88 88 LEU A N 1
ATOM 687 C CA . LEU A 1 88 ? 8.099 2.748 6.558 1.00 88.88 88 LEU A CA 1
ATOM 688 C C . LEU A 1 88 ? 7.473 3.801 7.469 1.00 88.88 88 LEU A C 1
ATOM 690 O O . LEU A 1 88 ? 7.767 3.845 8.666 1.00 88.88 88 LEU A O 1
ATOM 694 N N . ASN A 1 89 ? 6.620 4.653 6.904 1.00 89.94 89 ASN A N 1
ATOM 695 C CA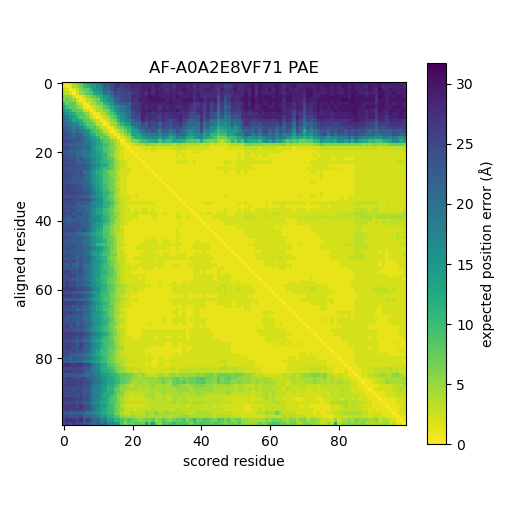 . ASN A 1 89 ? 5.866 5.652 7.652 1.00 89.94 89 ASN A CA 1
ATOM 696 C C . ASN A 1 89 ? 4.371 5.325 7.599 1.00 89.94 89 ASN A C 1
ATOM 698 O O . ASN A 1 89 ? 3.711 5.621 6.614 1.00 89.94 89 ASN A O 1
ATOM 702 N N . MET A 1 90 ? 3.840 4.779 8.695 1.00 92.69 90 MET A N 1
ATOM 703 C CA . MET A 1 90 ? 2.421 4.408 8.822 1.00 92.69 90 MET A CA 1
ATOM 704 C C . MET A 1 90 ? 1.610 5.400 9.666 1.00 92.69 90 MET A C 1
ATOM 706 O O . MET A 1 90 ? 0.537 5.063 10.159 1.00 92.69 90 MET A O 1
ATOM 710 N N . SER A 1 91 ? 2.119 6.614 9.903 1.00 93.56 91 SER A N 1
ATOM 711 C CA . SER A 1 91 ? 1.477 7.564 10.832 1.00 93.56 91 SER A CA 1
ATOM 712 C C . SER A 1 91 ? 0.059 7.985 10.419 1.00 93.56 91 SER A C 1
ATOM 714 O O . SER A 1 91 ? -0.744 8.327 11.288 1.00 93.56 91 SER A O 1
ATOM 716 N N . SER A 1 92 ? -0.268 7.911 9.125 1.00 93.50 92 SER A N 1
ATOM 717 C CA . SER A 1 92 ? -1.603 8.207 8.587 1.00 93.50 92 SER A CA 1
ATOM 718 C C . SER A 1 92 ? -2.576 7.021 8.661 1.00 93.50 92 SER A C 1
ATOM 720 O O . SER A 1 92 ? -3.789 7.227 8.722 1.00 93.50 92 SER A O 1
ATOM 722 N N . ASN A 1 93 ? -2.085 5.778 8.716 1.00 95.31 93 ASN A N 1
ATOM 723 C CA . ASN A 1 93 ? -2.903 4.558 8.739 1.00 95.31 93 ASN A CA 1
ATOM 724 C C . ASN A 1 93 ? -3.360 4.227 10.168 1.00 95.31 93 ASN A C 1
ATOM 726 O O . ASN A 1 93 ? -3.041 3.184 10.731 1.00 95.31 93 ASN A O 1
ATOM 730 N N . THR A 1 94 ? -4.111 5.145 10.775 1.00 96.31 94 THR A N 1
ATOM 731 C CA . THR A 1 94 ? -4.518 5.065 12.193 1.00 96.31 94 THR A CA 1
ATOM 732 C C . THR A 1 94 ? -5.427 3.878 12.538 1.00 96.31 94 THR A C 1
ATOM 734 O O . THR A 1 94 ? -5.555 3.543 13.715 1.00 96.31 94 THR A O 1
ATOM 737 N N . ALA A 1 95 ? -6.041 3.239 11.537 1.00 97.06 95 ALA A N 1
ATOM 738 C CA . ALA A 1 95 ? -6.849 2.031 11.698 1.00 97.06 95 ALA A CA 1
ATOM 739 C C . ALA A 1 95 ? -6.019 0.731 11.719 1.00 97.06 95 ALA A C 1
ATOM 741 O O . ALA A 1 95 ? -6.569 -0.325 12.032 1.00 97.06 95 ALA A O 1
ATOM 742 N N . LEU A 1 96 ? -4.717 0.790 11.410 1.00 95.81 96 LEU A N 1
ATOM 743 C CA . LEU A 1 96 ? -3.872 -0.391 11.264 1.00 95.81 96 LEU A CA 1
ATOM 744 C C . LEU A 1 96 ? -3.672 -1.098 12.609 1.00 95.81 96 LEU A C 1
ATOM 746 O O . LEU A 1 96 ? -3.183 -0.507 13.573 1.00 95.81 96 LEU A O 1
ATOM 750 N N . THR A 1 97 ? -4.022 -2.381 12.664 1.00 96.25 97 THR A N 1
ATOM 751 C CA . THR A 1 97 ? -3.901 -3.219 13.866 1.00 96.25 97 THR A CA 1
ATOM 752 C C . THR A 1 97 ? -2.870 -4.330 13.719 1.00 96.25 97 THR A C 1
ATOM 754 O O . THR A 1 97 ? -2.307 -4.767 14.720 1.00 96.25 97 THR A O 1
ATOM 757 N N . GLU A 1 98 ? -2.607 -4.784 12.493 1.00 94.88 98 GLU A N 1
ATOM 758 C CA . GLU A 1 98 ? -1.672 -5.873 12.206 1.00 94.88 98 GLU A CA 1
ATOM 759 C C . GLU A 1 98 ? -0.802 -5.547 10.988 1.00 94.88 98 GLU A C 1
ATOM 761 O O . GLU A 1 98 ? -1.292 -5.032 9.980 1.00 94.88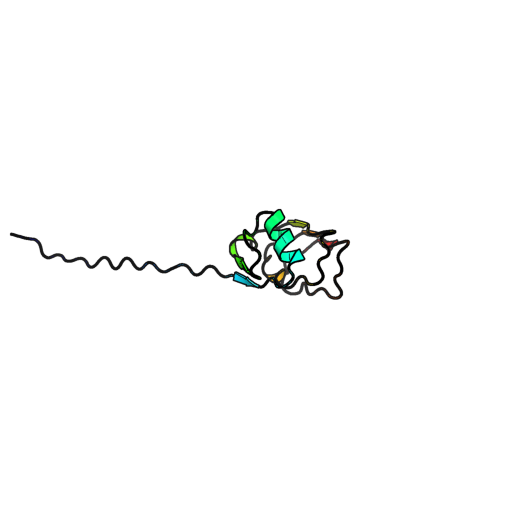 98 GLU A O 1
ATOM 766 N N . MET A 1 99 ? 0.491 -5.871 11.078 1.00 91.75 99 MET A N 1
ATOM 767 C CA . MET A 1 99 ? 1.467 -5.639 10.015 1.00 91.75 99 MET A CA 1
ATOM 768 C C . MET A 1 99 ? 2.514 -6.757 9.982 1.00 91.75 99 MET A C 1
ATOM 770 O O . MET A 1 99 ? 3.056 -7.099 11.036 1.00 91.75 99 MET A O 1
ATOM 774 N N . ASN A 1 100 ? 2.801 -7.288 8.788 1.00 87.31 100 ASN A N 1
ATOM 775 C CA . ASN A 1 100 ? 3.818 -8.321 8.541 1.00 87.31 100 ASN A CA 1
ATOM 776 C C . ASN A 1 100 ? 4.801 -7.925 7.436 1.00 87.31 100 ASN A C 1
ATOM 778 O O . ASN A 1 100 ? 4.353 -7.356 6.413 1.00 87.31 100 ASN A O 1
#

Secondary structure (DSSP, 8-state):
-------------------EEE---HHHHHHHHHTTS-SS-SSEEEHHHHTT--EEE-TTS-----TTGGG-TT--EEE-TTS--S----TT-TT--EE-

Sequence (100 aa):
MKNYARIFIIFLFISFISAQTYVPDDNFEQALIDLGYDDVLDDYVITDSINTVTTLDVSNDSISDLTGIEGFTALTNLNCSRNQLTSLNMSSNTALTEMN

Mean predicted aligned error: 7.72 Å

Foldseek 3Di:
DDDPPPPPPPPPPPVPPQDKFFAPFQLLVVLCVVVVQDPDRDRITRLVSQCQDQEDESDLSQTADPRRVLSNQNHQEYEHYNYNYPDDDCVSNVNHNYYD

pLDDT: mean 89.99, std 15.89, range [44.59, 98.81]